Protein AF-A0A1S1MD60-F1 (afdb_monomer_lite)

InterPro domains:
  IPR003870 Domain of unknown function DUF222 [PF02720] (3-78)

Sequence (78 aa):
MTTQASPVELGGTSHADVLSGRLHVSKGAARCRIADADRLATRRAATGEVLAPVLPRTAAAFERGEIGGEHVRIVRQF

Radius of gyration: 13.96 Å; chains: 1; bounding box: 34×23×35 Å

pLDDT: mean 93.43, std 7.7, range [43.69, 98.38]

Organism: Mycobacteroides chelonae (NCBI:txid1774)

Secondary structure (DSSP, 8-state):
------TTTTTSSSHHHHHHHHHT--HHHHHHHHHHHHHHS-EE-TT--EE--SSHHHHHHHHTTSS-HHHHHHHTT-

Foldseek 3Di:
DDDDDAQVSLVHPHQLRSCCVVVVHDSVVSVLVVVLCQQQPWDADPVGDIHAGNPNVVNVCVVVVVDDSVVSVVVVVD

Structure (mmCIF, N/CA/C/O backbone):
data_AF-A0A1S1MD60-F1
#
_entry.id   AF-A0A1S1MD60-F1
#
loop_
_atom_site.group_PDB
_atom_site.id
_atom_site.type_symbol
_atom_site.label_atom_id
_atom_site.label_alt_id
_atom_site.label_comp_id
_atom_site.label_asym_id
_atom_site.label_entity_id
_atom_site.label_seq_id
_atom_site.pdbx_PDB_ins_code
_atom_site.Cartn_x
_atom_site.Cartn_y
_atom_site.Cartn_z
_atom_site.occupancy
_atom_site.B_iso_or_equiv
_atom_site.auth_seq_id
_atom_site.auth_comp_id
_atom_site.auth_asym_id
_atom_site.auth_atom_id
_atom_site.pdbx_PDB_model_num
ATOM 1 N N . MET A 1 1 ? -16.036 -8.284 9.124 1.00 43.69 1 MET A N 1
ATOM 2 C CA . MET A 1 1 ? -15.675 -7.133 9.984 1.00 43.69 1 MET A CA 1
ATOM 3 C C . MET A 1 1 ? -14.281 -6.665 9.595 1.00 43.69 1 MET A C 1
ATOM 5 O O . MET A 1 1 ? -13.364 -7.469 9.662 1.00 43.69 1 MET A O 1
ATOM 9 N N . THR A 1 2 ? -14.104 -5.423 9.139 1.00 60.53 2 THR A N 1
ATOM 10 C CA . THR A 1 2 ? -12.759 -4.843 8.974 1.00 60.53 2 THR A CA 1
ATOM 11 C C . THR A 1 2 ? -12.356 -4.226 10.306 1.00 60.53 2 THR A C 1
ATOM 13 O O . THR A 1 2 ? -12.867 -3.169 10.661 1.00 60.53 2 THR A O 1
ATOM 16 N N . THR A 1 3 ? -11.508 -4.912 11.070 1.00 77.12 3 THR A N 1
ATOM 17 C CA . THR A 1 3 ? -10.941 -4.357 12.307 1.00 77.12 3 THR A CA 1
ATOM 18 C C . THR A 1 3 ? -9.790 -3.410 11.963 1.00 77.12 3 THR A C 1
ATOM 20 O O . THR A 1 3 ? -9.076 -3.633 10.984 1.00 77.12 3 THR A O 1
ATOM 23 N N . GLN A 1 4 ? -9.632 -2.331 12.722 1.00 83.88 4 GLN A N 1
ATOM 24 C CA . GLN A 1 4 ? -8.479 -1.430 12.647 1.00 83.88 4 GLN A CA 1
ATOM 25 C C . GLN A 1 4 ? -7.701 -1.549 13.954 1.00 83.88 4 GLN A C 1
ATOM 27 O O . GLN A 1 4 ? -8.301 -1.791 14.997 1.00 83.88 4 GLN A O 1
ATOM 32 N N . ALA A 1 5 ? -6.381 -1.423 13.884 1.00 92.56 5 ALA A N 1
ATOM 33 C CA . ALA A 1 5 ? -5.507 -1.448 15.047 1.00 92.56 5 ALA A CA 1
ATOM 34 C C . ALA A 1 5 ? -4.343 -0.492 14.804 1.00 92.56 5 ALA A C 1
ATOM 36 O O . ALA A 1 5 ? -3.783 -0.449 13.705 1.00 92.56 5 ALA A O 1
ATOM 37 N N . SER A 1 6 ? -3.996 0.274 15.827 1.00 95.38 6 SER A N 1
ATOM 38 C CA . SER A 1 6 ? -2.833 1.149 15.818 1.00 95.38 6 SER A CA 1
ATOM 39 C C . SER A 1 6 ? -1.531 0.334 15.796 1.00 95.38 6 SER A C 1
ATOM 41 O O . SER A 1 6 ? -1.505 -0.828 16.211 1.00 95.38 6 SER A O 1
ATOM 43 N N . PRO A 1 7 ? -0.398 0.924 15.375 1.00 96.62 7 PRO A N 1
ATOM 44 C CA . PRO A 1 7 ? 0.887 0.233 15.407 1.00 96.62 7 PRO A CA 1
ATOM 45 C C . PRO A 1 7 ? 1.277 -0.262 16.801 1.00 96.62 7 PRO A C 1
ATOM 47 O O . PRO A 1 7 ? 1.843 -1.345 16.917 1.00 96.62 7 PRO A O 1
ATOM 50 N N . VAL A 1 8 ? 0.936 0.505 17.843 1.00 97.12 8 VAL A N 1
ATOM 51 C CA . VAL A 1 8 ? 1.265 0.193 19.240 1.00 97.12 8 VAL A CA 1
ATOM 52 C C . VAL A 1 8 ? 0.501 -1.039 19.716 1.00 97.12 8 VAL A C 1
ATOM 54 O O . VAL A 1 8 ? 1.115 -1.952 20.261 1.00 97.12 8 VAL A O 1
ATOM 57 N N . GLU A 1 9 ? -0.803 -1.126 19.433 1.00 96.81 9 GLU A N 1
ATOM 58 C CA . GLU A 1 9 ? -1.607 -2.331 19.710 1.00 96.81 9 GLU A CA 1
ATOM 59 C C . GLU A 1 9 ? -1.081 -3.560 18.954 1.00 96.81 9 GLU A C 1
ATOM 61 O O . GLU A 1 9 ? -1.236 -4.695 19.397 1.00 96.81 9 GLU A O 1
ATOM 66 N N . LEU A 1 10 ? -0.427 -3.336 17.813 1.00 95.81 10 LEU A N 1
ATOM 67 C CA . LEU A 1 10 ? 0.191 -4.376 16.994 1.00 95.81 10 LEU A CA 1
ATOM 68 C C . LEU A 1 10 ? 1.644 -4.699 17.386 1.00 95.81 10 LEU A C 1
ATOM 70 O O . LEU A 1 10 ? 2.244 -5.568 16.742 1.00 95.81 10 LEU A O 1
ATOM 74 N N . GLY A 1 11 ? 2.188 -4.043 18.418 1.00 95.88 11 GLY A N 1
ATOM 75 C CA . GLY A 1 11 ? 3.534 -4.276 18.951 1.00 95.88 11 GLY A CA 1
ATOM 76 C C . GLY A 1 11 ? 4.667 -3.602 18.171 1.00 95.88 11 GLY A C 1
ATOM 77 O O . GLY A 1 11 ? 5.800 -4.069 18.233 1.00 95.88 11 GLY A O 1
ATOM 78 N N . GLY A 1 12 ? 4.387 -2.539 17.412 1.00 96.44 12 GLY A N 1
ATOM 79 C CA . GLY A 1 12 ? 5.392 -1.814 16.633 1.00 96.44 12 GLY A CA 1
ATOM 80 C C . GLY A 1 12 ? 5.322 -0.299 16.793 1.00 96.44 12 GLY A C 1
ATOM 81 O O . GLY A 1 12 ? 4.351 0.274 17.282 1.00 96.44 12 GLY A O 1
ATOM 82 N N . THR A 1 13 ? 6.374 0.374 16.334 1.00 97.31 13 THR A N 1
ATOM 83 C CA . THR A 1 13 ? 6.499 1.842 16.444 1.00 97.31 13 THR A CA 1
ATOM 84 C C . THR A 1 13 ? 5.810 2.595 15.300 1.00 97.31 13 THR A C 1
ATOM 86 O O . THR A 1 13 ? 5.566 3.795 15.381 1.00 97.31 13 THR A O 1
ATOM 89 N N . SER A 1 14 ? 5.491 1.896 14.206 1.00 97.62 14 SER A N 1
ATOM 90 C CA . SER A 1 14 ? 4.753 2.418 13.050 1.00 97.62 14 SER A CA 1
ATOM 91 C C . SER A 1 14 ? 4.132 1.271 12.246 1.00 97.62 14 SER A C 1
ATOM 93 O O . SER A 1 14 ? 4.594 0.135 12.340 1.00 97.62 14 SER A O 1
ATOM 95 N N . HIS A 1 15 ? 3.129 1.542 11.403 1.00 96.88 15 HIS A N 1
ATOM 96 C CA . HIS A 1 15 ? 2.548 0.510 10.528 1.00 96.88 15 HIS A CA 1
ATOM 97 C C . HIS A 1 15 ? 3.609 -0.131 9.620 1.00 96.88 15 HIS A C 1
ATOM 99 O O . HIS A 1 15 ? 3.595 -1.336 9.397 1.00 96.88 15 HIS A O 1
ATOM 105 N N . ALA A 1 16 ? 4.576 0.659 9.140 1.00 98.06 16 ALA A N 1
ATOM 106 C CA . ALA A 1 16 ? 5.677 0.146 8.334 1.00 98.06 16 ALA A CA 1
ATOM 107 C C . ALA A 1 16 ? 6.615 -0.778 9.131 1.00 98.06 16 ALA A C 1
ATOM 109 O O . ALA A 1 16 ? 7.120 -1.742 8.570 1.00 98.06 16 ALA A O 1
ATOM 110 N N . ASP A 1 17 ? 6.839 -0.499 10.417 1.00 98.19 17 ASP A N 1
ATOM 111 C CA . ASP A 1 17 ? 7.623 -1.346 11.327 1.00 98.19 17 ASP A CA 1
ATOM 112 C C . ASP A 1 17 ? 6.921 -2.688 11.569 1.00 98.19 17 ASP A C 1
ATOM 114 O O . ASP A 1 17 ? 7.512 -3.745 11.356 1.00 98.19 17 ASP A O 1
ATOM 118 N N . VAL A 1 18 ? 5.618 -2.641 11.873 1.00 98.12 18 VAL A N 1
ATOM 119 C CA . VAL A 1 18 ? 4.769 -3.833 12.032 1.00 98.12 18 VAL A CA 1
ATOM 120 C C . VAL A 1 18 ? 4.782 -4.693 10.767 1.00 98.12 18 VAL A C 1
ATOM 122 O O . VAL A 1 18 ? 5.006 -5.901 10.837 1.00 98.12 18 VAL A O 1
ATOM 125 N N . LEU A 1 19 ? 4.560 -4.088 9.597 1.00 97.56 19 LEU A N 1
ATOM 126 C CA . LEU A 1 19 ? 4.552 -4.807 8.321 1.00 97.56 19 LEU A CA 1
ATOM 127 C C . LEU A 1 19 ? 5.935 -5.346 7.954 1.00 97.56 19 LEU A C 1
ATOM 129 O O . LEU A 1 19 ? 6.032 -6.457 7.443 1.00 97.56 19 LEU A O 1
ATOM 133 N N . SER A 1 20 ? 6.997 -4.585 8.219 1.00 98.38 20 SER A N 1
ATOM 134 C CA . SER A 1 20 ? 8.376 -5.016 7.979 1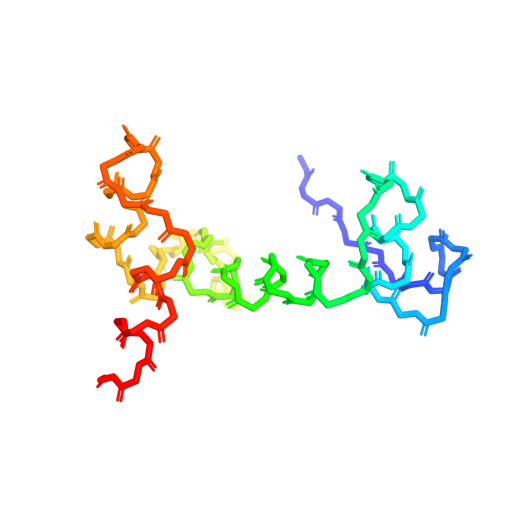.00 98.38 20 SER A CA 1
ATOM 135 C C . SER A 1 20 ? 8.705 -6.275 8.781 1.00 98.38 20 SER A C 1
ATOM 137 O O . SER A 1 20 ? 9.178 -7.246 8.192 1.00 98.38 20 SER A O 1
ATOM 139 N N . GLY A 1 21 ? 8.372 -6.294 10.077 1.00 97.88 21 GLY A N 1
ATOM 140 C CA . GLY A 1 21 ? 8.578 -7.458 10.940 1.00 97.88 21 GLY A CA 1
ATOM 141 C C . GLY A 1 21 ? 7.710 -8.659 10.557 1.00 97.88 21 GLY A C 1
ATOM 142 O O . GLY A 1 21 ? 8.214 -9.771 10.457 1.00 97.88 21 GLY A O 1
ATOM 143 N N . ARG A 1 22 ? 6.414 -8.454 10.286 1.00 96.81 22 ARG A N 1
ATOM 144 C CA . ARG A 1 22 ? 5.485 -9.563 9.988 1.00 96.81 22 ARG A CA 1
ATOM 145 C C . ARG A 1 22 ? 5.670 -10.165 8.597 1.00 96.81 22 ARG A C 1
ATOM 147 O O . ARG A 1 22 ? 5.489 -11.365 8.424 1.00 96.81 22 ARG A O 1
ATOM 154 N N . LEU A 1 23 ? 5.994 -9.338 7.604 1.00 96.81 23 LEU A N 1
ATOM 155 C CA . LEU A 1 23 ? 6.130 -9.768 6.209 1.00 96.81 23 LEU A CA 1
ATOM 156 C C . LEU A 1 23 ? 7.585 -10.027 5.801 1.00 96.81 23 LEU A C 1
ATOM 158 O O . LEU A 1 23 ? 7.818 -10.389 4.652 1.00 96.81 23 LEU A O 1
ATOM 162 N N . HIS A 1 24 ? 8.553 -9.830 6.703 1.00 97.75 24 HIS A N 1
ATOM 163 C CA . HIS A 1 24 ? 9.989 -9.963 6.428 1.00 97.75 24 HIS A CA 1
ATOM 164 C C . HIS A 1 24 ? 10.456 -9.131 5.218 1.00 97.75 24 HIS A C 1
ATOM 166 O O . HIS A 1 24 ? 11.239 -9.578 4.382 1.00 97.75 24 HIS A O 1
ATOM 172 N N . VAL A 1 25 ? 9.968 -7.893 5.116 1.00 97.19 25 VAL A N 1
ATOM 173 C CA . VAL A 1 25 ? 10.346 -6.940 4.057 1.00 97.19 25 VAL A CA 1
ATOM 174 C C . VAL A 1 25 ? 11.059 -5.734 4.649 1.00 97.19 25 VAL A C 1
ATOM 176 O O . VAL A 1 25 ? 10.909 -5.430 5.830 1.00 97.19 25 VAL A O 1
ATOM 179 N N . SER A 1 26 ? 11.800 -4.985 3.830 1.00 98.12 26 SER A N 1
ATOM 180 C CA . SER A 1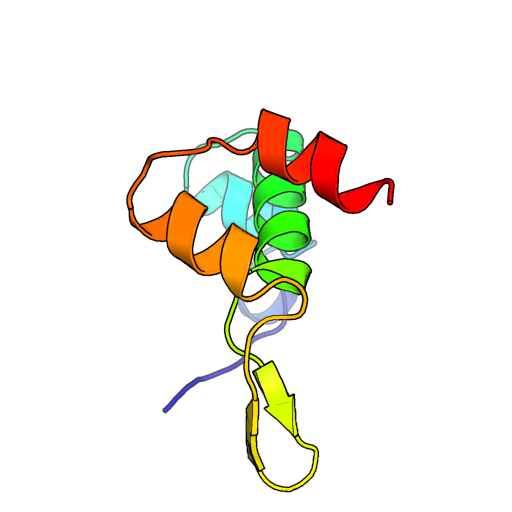 26 ? 12.388 -3.723 4.286 1.00 98.12 26 SER A CA 1
ATOM 181 C C . SER A 1 26 ? 11.303 -2.716 4.697 1.00 98.12 26 SER A C 1
ATOM 183 O O . SER A 1 26 ? 10.206 -2.686 4.129 1.00 98.12 26 SER A O 1
ATOM 185 N N . LYS A 1 27 ? 11.624 -1.814 5.634 1.00 97.38 27 LYS A N 1
ATOM 186 C CA . LYS A 1 27 ? 10.720 -0.710 6.014 1.00 97.38 27 LYS A CA 1
ATOM 187 C C . LYS A 1 27 ? 10.337 0.164 4.814 1.00 97.38 27 LYS A C 1
ATOM 189 O O . LYS A 1 27 ? 9.224 0.676 4.765 1.00 97.38 27 LYS 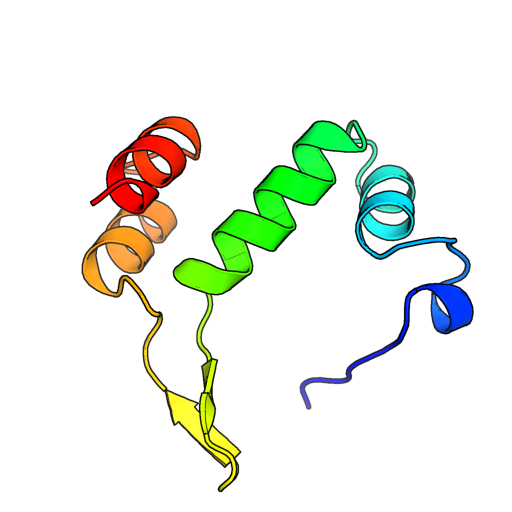A O 1
ATOM 194 N N . GLY A 1 28 ? 11.233 0.324 3.835 1.00 97.12 28 GLY A N 1
ATOM 195 C CA . GLY A 1 28 ? 10.935 1.015 2.576 1.00 97.12 28 GLY A CA 1
ATOM 196 C C . GLY A 1 28 ? 9.839 0.306 1.779 1.00 97.12 28 GLY A C 1
ATOM 197 O O . GLY A 1 28 ? 8.836 0.921 1.434 1.00 97.12 28 GLY A O 1
ATOM 198 N N . ALA A 1 29 ? 9.967 -1.008 1.586 1.00 95.62 29 ALA A N 1
ATOM 199 C CA . ALA A 1 29 ? 8.972 -1.804 0.873 1.00 95.62 29 ALA A CA 1
ATOM 200 C C . ALA A 1 29 ? 7.627 -1.891 1.621 1.00 95.62 29 ALA A C 1
ATOM 202 O O . ALA A 1 29 ? 6.574 -1.983 0.988 1.00 95.62 29 ALA A O 1
ATOM 203 N N . ALA A 1 30 ? 7.639 -1.850 2.956 1.00 97.44 30 ALA A N 1
ATOM 204 C CA . ALA A 1 30 ? 6.426 -1.736 3.763 1.00 97.44 30 ALA A CA 1
ATOM 205 C C . ALA A 1 30 ? 5.723 -0.382 3.558 1.00 97.44 30 ALA A C 1
ATOM 207 O O . ALA A 1 30 ? 4.511 -0.345 3.356 1.00 97.44 30 ALA A O 1
ATOM 208 N N . ARG A 1 31 ? 6.477 0.727 3.541 1.00 96.25 31 ARG A N 1
ATOM 209 C CA . ARG A 1 31 ? 5.925 2.063 3.250 1.00 96.25 31 ARG A CA 1
ATOM 210 C C . ARG A 1 31 ? 5.352 2.159 1.841 1.00 96.25 31 ARG A C 1
ATOM 212 O O . ARG A 1 31 ? 4.272 2.717 1.693 1.00 96.25 31 ARG A O 1
ATOM 219 N N . CYS A 1 32 ? 6.030 1.597 0.836 1.00 93.50 32 CYS A N 1
ATOM 220 C CA . CYS A 1 32 ? 5.498 1.563 -0.528 1.00 93.50 32 CYS A CA 1
ATOM 221 C C . CYS A 1 32 ? 4.138 0.860 -0.570 1.00 93.50 32 CYS A C 1
ATOM 223 O O . CYS A 1 32 ? 3.186 1.436 -1.074 1.00 93.50 32 CYS A O 1
ATOM 225 N N . ARG A 1 33 ? 4.007 -0.310 0.072 1.00 94.06 33 ARG A N 1
ATOM 226 C CA . ARG A 1 33 ? 2.726 -1.036 0.150 1.00 94.06 33 ARG A CA 1
ATOM 227 C C . ARG A 1 33 ? 1.611 -0.223 0.805 1.00 94.06 33 ARG A C 1
ATOM 229 O O . ARG A 1 33 ? 0.500 -0.226 0.291 1.00 94.06 33 ARG A O 1
ATOM 236 N N . ILE A 1 34 ? 1.897 0.472 1.911 1.00 94.50 34 ILE A N 1
ATOM 237 C CA . ILE A 1 34 ? 0.916 1.362 2.561 1.00 94.50 34 ILE A CA 1
ATOM 238 C C . ILE A 1 34 ? 0.488 2.463 1.584 1.00 94.50 34 ILE A C 1
ATOM 240 O O . ILE A 1 34 ? -0.698 2.667 1.354 1.00 94.50 34 ILE A O 1
ATOM 244 N N . ALA A 1 35 ? 1.458 3.125 0.959 1.00 93.06 35 ALA A N 1
ATOM 245 C CA . ALA A 1 35 ? 1.199 4.238 0.058 1.00 93.06 35 ALA A CA 1
ATOM 246 C C . ALA A 1 35 ? 0.464 3.814 -1.230 1.00 93.06 35 ALA A C 1
ATOM 248 O O . ALA A 1 35 ? -0.280 4.605 -1.810 1.00 93.06 35 ALA A O 1
ATOM 249 N N . ASP A 1 36 ? 0.679 2.582 -1.690 1.00 93.50 36 ASP A N 1
ATOM 250 C CA . ASP A 1 36 ? -0.054 2.001 -2.813 1.00 93.50 36 ASP A CA 1
ATOM 251 C C . ASP A 1 36 ? -1.483 1.641 -2.391 1.00 93.50 36 ASP A C 1
ATOM 253 O O . ASP A 1 36 ? -2.431 1.968 -3.105 1.00 93.50 36 ASP A O 1
ATOM 257 N N . ALA A 1 37 ? -1.666 1.063 -1.198 1.00 93.19 37 ALA A N 1
ATOM 258 C CA . ALA A 1 37 ? -2.988 0.766 -0.648 1.00 93.19 37 ALA A CA 1
ATOM 259 C C . ALA A 1 37 ? -3.859 2.027 -0.519 1.00 93.19 37 ALA A C 1
ATOM 261 O O . ALA A 1 37 ? -5.032 1.975 -0.879 1.00 93.19 37 ALA A O 1
ATOM 262 N N . ASP A 1 38 ? -3.293 3.177 -0.140 1.00 92.19 38 ASP A N 1
ATOM 263 C CA . ASP A 1 38 ? -4.030 4.453 -0.077 1.00 92.19 38 ASP A CA 1
ATOM 264 C C . ASP A 1 38 ? -4.694 4.844 -1.411 1.00 92.19 38 ASP A C 1
ATOM 266 O O . ASP A 1 38 ? -5.685 5.580 -1.440 1.00 92.19 38 ASP A O 1
ATOM 270 N N . ARG A 1 39 ? -4.144 4.380 -2.541 1.00 94.19 39 ARG A N 1
ATOM 271 C CA . ARG A 1 39 ? -4.628 4.719 -3.887 1.00 94.19 39 ARG A CA 1
ATOM 272 C C . ARG A 1 39 ? -5.412 3.594 -4.544 1.00 94.19 39 ARG A C 1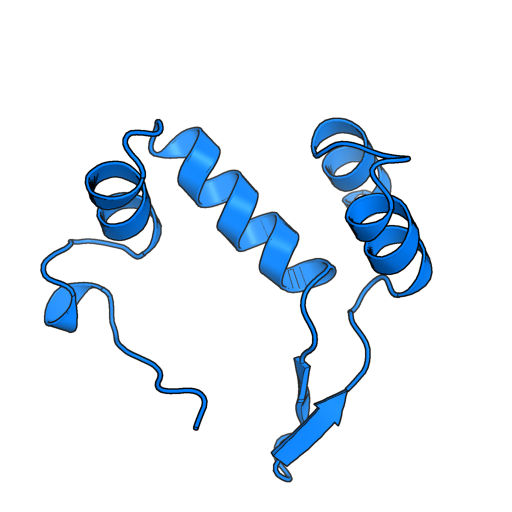
ATOM 274 O O . ARG A 1 39 ? -6.343 3.875 -5.304 1.00 94.19 39 ARG A O 1
ATOM 281 N N . LEU A 1 40 ? -5.018 2.354 -4.274 1.00 96.00 40 LEU A N 1
ATOM 282 C CA . LEU A 1 40 ? -5.508 1.170 -4.971 1.00 96.00 40 LEU A CA 1
ATOM 283 C C . LEU A 1 40 ? -6.534 0.374 -4.166 1.00 96.00 40 LEU A C 1
ATOM 285 O O . LEU A 1 40 ? -7.335 -0.337 -4.764 1.00 96.00 40 LEU A O 1
ATOM 289 N N . ALA A 1 41 ? -6.548 0.494 -2.837 1.00 93.44 41 ALA A N 1
ATOM 290 C CA . ALA A 1 41 ? -7.513 -0.223 -2.020 1.00 93.44 41 ALA A CA 1
ATOM 291 C C . ALA A 1 41 ? -8.901 0.426 -2.085 1.00 93.44 41 ALA A C 1
ATOM 293 O O . ALA A 1 41 ? -9.068 1.633 -2.287 1.00 93.44 41 ALA A O 1
ATOM 294 N N . THR A 1 42 ? -9.913 -0.406 -1.864 1.00 92.94 42 THR A N 1
ATOM 295 C CA . THR A 1 42 ? -11.291 0.037 -1.655 1.00 92.94 42 THR A CA 1
ATOM 296 C C . THR A 1 42 ? -11.379 0.931 -0.414 1.00 92.94 42 THR A C 1
ATOM 298 O O . THR A 1 42 ? -10.746 0.654 0.607 1.00 92.94 42 THR A O 1
ATOM 301 N N . ARG A 1 43 ? -12.178 1.998 -0.487 1.00 93.06 43 ARG A N 1
ATOM 302 C CA . ARG A 1 43 ? -12.309 3.005 0.577 1.00 93.06 43 ARG A CA 1
ATOM 303 C C . ARG A 1 43 ? -13.687 2.944 1.226 1.00 93.06 43 ARG A C 1
ATOM 305 O O . ARG A 1 43 ? -14.588 2.267 0.735 1.00 93.06 43 ARG A O 1
ATOM 312 N N . ARG A 1 44 ? -13.861 3.665 2.332 1.00 91.50 44 ARG A N 1
ATOM 313 C CA . ARG A 1 44 ? -15.159 3.827 2.994 1.00 91.50 44 ARG A 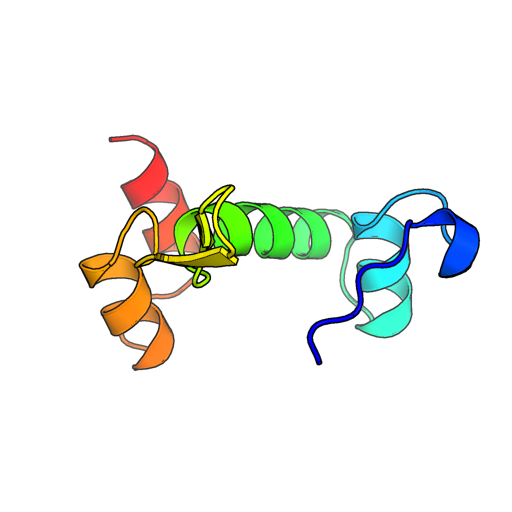CA 1
ATOM 314 C C . ARG A 1 44 ? -15.514 5.300 3.134 1.00 91.50 44 ARG A C 1
ATOM 316 O O . ARG A 1 44 ? -14.656 6.101 3.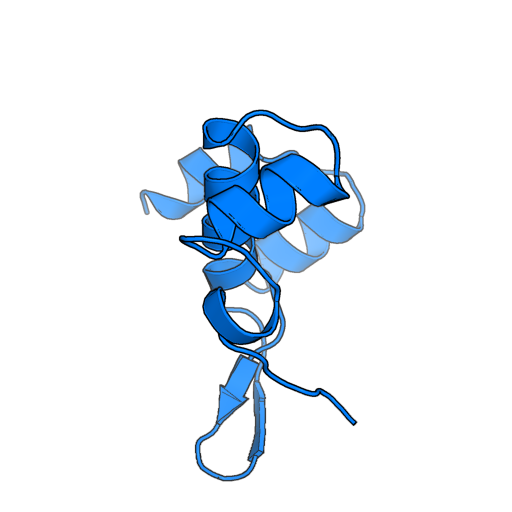502 1.00 91.50 44 ARG A O 1
ATOM 323 N N . ALA A 1 45 ? -16.762 5.642 2.837 1.00 91.12 45 ALA A N 1
ATOM 324 C CA . ALA A 1 45 ? -17.329 6.950 3.138 1.00 91.12 45 ALA A CA 1
ATOM 325 C C . ALA A 1 45 ? -17.531 7.114 4.654 1.00 91.12 45 ALA A C 1
ATOM 327 O O . ALA A 1 45 ? -17.582 6.127 5.389 1.00 91.12 45 ALA A O 1
ATOM 328 N N . ALA A 1 46 ? -17.730 8.351 5.117 1.00 89.62 46 ALA A N 1
ATOM 329 C CA . ALA A 1 46 ? -18.090 8.623 6.514 1.00 89.62 46 ALA A CA 1
ATOM 330 C C . ALA A 1 46 ? -19.400 7.924 6.933 1.00 89.62 46 ALA A C 1
ATOM 332 O O . ALA A 1 46 ? -19.562 7.554 8.091 1.00 89.62 46 ALA A O 1
ATOM 333 N N . THR A 1 47 ? -20.304 7.689 5.978 1.00 93.62 47 THR A N 1
ATOM 334 C CA . THR A 1 47 ? -21.558 6.938 6.156 1.00 93.62 47 THR A CA 1
ATOM 335 C C . THR A 1 47 ? -21.368 5.416 6.148 1.00 93.62 47 THR A C 1
ATOM 337 O O . THR A 1 47 ? -22.319 4.676 6.373 1.00 93.62 47 THR A O 1
ATOM 340 N N . GLY A 1 48 ? -20.150 4.923 5.898 1.00 90.12 48 GLY A N 1
ATOM 341 C CA . GLY A 1 48 ? -19.812 3.497 5.875 1.00 90.12 48 GLY A CA 1
ATOM 342 C C . GLY A 1 48 ? -19.920 2.823 4.503 1.00 90.12 48 GLY A C 1
ATOM 343 O O . GLY A 1 48 ? -19.457 1.684 4.355 1.00 90.12 48 GLY A O 1
ATOM 344 N N . GLU A 1 49 ? -20.462 3.519 3.501 1.00 93.19 49 GLU A N 1
ATOM 345 C CA . GLU A 1 49 ? -20.553 3.037 2.121 1.00 93.19 49 GLU A CA 1
ATOM 346 C C . GLU A 1 49 ? -19.181 2.700 1.545 1.00 93.19 49 GLU A C 1
ATOM 348 O O . GLU A 1 49 ? -18.182 3.379 1.797 1.00 93.19 49 GLU A O 1
ATOM 353 N N . VAL A 1 50 ? -19.140 1.632 0.756 1.00 92.69 50 VAL A N 1
ATOM 354 C CA . VAL A 1 50 ? -17.929 1.190 0.076 1.00 92.69 50 VAL A CA 1
ATOM 355 C C . VAL A 1 50 ? -17.712 2.062 -1.157 1.00 92.69 50 VAL A C 1
ATOM 357 O O . VAL A 1 50 ? -18.551 2.108 -2.051 1.00 92.69 50 VAL A O 1
ATOM 360 N N . LEU A 1 51 ? -16.571 2.741 -1.205 1.00 93.69 51 LEU A N 1
ATOM 361 C CA . LEU A 1 51 ? -16.173 3.608 -2.304 1.00 93.69 51 LEU A CA 1
ATOM 362 C C . LEU A 1 51 ? -15.088 2.940 -3.143 1.00 93.69 51 LEU A C 1
ATOM 364 O O . LEU A 1 51 ? -14.185 2.283 -2.616 1.00 93.69 51 LEU A O 1
ATOM 368 N N . ALA A 1 52 ? -15.134 3.186 -4.450 1.00 94.56 52 ALA A N 1
ATOM 369 C CA . ALA A 1 52 ? -14.090 2.749 -5.362 1.00 94.56 52 ALA A CA 1
ATOM 370 C C . ALA A 1 52 ? -12.699 3.283 -4.937 1.00 94.56 52 ALA A C 1
ATOM 372 O O . ALA A 1 52 ? -12.598 4.351 -4.299 1.00 94.56 52 ALA A O 1
ATOM 373 N N . PRO A 1 53 ? -11.615 2.580 -5.318 1.00 96.19 53 PRO A N 1
ATOM 374 C CA . PRO A 1 53 ? -10.254 3.083 -5.166 1.00 96.19 53 PRO A CA 1
ATOM 375 C C . PRO A 1 53 ? -10.087 4.491 -5.742 1.00 96.19 53 PRO A C 1
ATOM 377 O O . PRO A 1 53 ? -10.855 4.917 -6.606 1.00 96.19 53 PRO A O 1
ATOM 380 N N . VAL A 1 54 ? -9.070 5.222 -5.283 1.00 95.62 54 VAL A N 1
ATOM 381 C CA . VAL A 1 54 ? -8.743 6.549 -5.844 1.00 95.62 54 VAL A CA 1
ATOM 382 C C . VAL A 1 54 ? -8.425 6.428 -7.335 1.00 95.62 54 VAL A C 1
ATOM 384 O O . VAL A 1 54 ? -8.820 7.279 -8.124 1.00 95.62 54 VAL A O 1
ATOM 387 N N . LEU A 1 55 ? -7.734 5.350 -7.713 1.00 95.88 55 LEU A N 1
ATOM 388 C CA . LEU A 1 55 ? -7.342 5.053 -9.085 1.00 95.88 55 LEU A CA 1
ATOM 389 C C . LEU A 1 55 ? -7.988 3.733 -9.538 1.00 95.88 55 LEU A C 1
ATOM 391 O O . LEU A 1 55 ? -7.311 2.707 -9.571 1.00 95.88 55 LEU A O 1
ATOM 395 N N . PRO A 1 56 ? -9.288 3.713 -9.885 1.00 96.06 56 PRO A N 1
ATOM 396 C CA . PRO A 1 56 ? -10.026 2.465 -10.093 1.00 96.06 56 PRO A CA 1
ATOM 397 C C . PRO A 1 56 ? -9.499 1.639 -11.275 1.00 96.06 56 PRO A C 1
ATOM 399 O O . PRO A 1 56 ? -9.413 0.419 -11.184 1.00 96.06 56 PRO A O 1
ATOM 402 N N . ARG A 1 57 ? -9.078 2.287 -12.372 1.00 96.62 57 ARG A N 1
ATOM 403 C CA . ARG A 1 57 ? -8.481 1.580 -13.523 1.00 96.62 57 ARG A CA 1
ATOM 404 C C . ARG A 1 57 ? -7.110 0.997 -13.186 1.00 96.62 57 ARG A C 1
ATOM 406 O O . ARG A 1 57 ? -6.820 -0.135 -13.555 1.00 96.62 57 ARG A O 1
ATOM 413 N N . THR A 1 58 ? -6.285 1.760 -12.471 1.00 97.19 58 THR A N 1
ATOM 414 C CA . THR A 1 58 ? -4.955 1.326 -12.026 1.00 97.19 58 THR A CA 1
ATOM 415 C C . THR A 1 58 ? -5.064 0.184 -11.024 1.00 97.19 58 THR A C 1
ATOM 417 O O . THR A 1 58 ? -4.332 -0.787 -11.147 1.00 97.19 58 THR A O 1
ATOM 420 N N . ALA A 1 59 ? -6.012 0.256 -10.086 1.00 96.69 59 ALA A N 1
ATOM 421 C CA . ALA A 1 59 ? -6.295 -0.820 -9.142 1.00 96.69 59 ALA A CA 1
ATOM 422 C C . ALA A 1 59 ? -6.673 -2.110 -9.880 1.00 96.69 59 ALA A C 1
ATOM 424 O O . ALA A 1 59 ? -6.043 -3.138 -9.662 1.00 96.69 59 ALA A O 1
ATOM 425 N N . ALA A 1 60 ? -7.597 -2.029 -10.843 1.00 97.06 60 ALA A N 1
ATOM 426 C CA . ALA A 1 60 ? -8.004 -3.189 -11.631 1.00 97.06 60 ALA A CA 1
ATOM 427 C C . ALA A 1 60 ? -6.842 -3.798 -12.445 1.00 97.06 60 ALA A C 1
ATOM 429 O O . ALA A 1 60 ? -6.726 -5.016 -12.528 1.00 97.06 60 ALA A O 1
ATOM 430 N N . ALA A 1 61 ? -5.971 -2.978 -13.044 1.00 96.94 61 ALA A N 1
ATOM 431 C CA . ALA A 1 61 ? -4.788 -3.468 -13.761 1.00 96.94 61 ALA A CA 1
ATOM 432 C C . ALA A 1 61 ? -3.744 -4.095 -12.814 1.00 96.94 61 ALA A C 1
ATOM 434 O O . ALA A 1 61 ? -3.131 -5.108 -13.148 1.00 96.94 61 ALA A O 1
ATOM 435 N N . PHE A 1 62 ? -3.562 -3.518 -11.621 1.00 96.00 62 PHE A N 1
ATOM 436 C CA . PHE A 1 62 ? -2.656 -4.037 -10.595 1.00 96.00 62 PHE A CA 1
ATOM 437 C C . PHE A 1 62 ? -3.133 -5.393 -10.054 1.00 96.00 62 PHE A C 1
ATOM 439 O O . PHE A 1 62 ? -2.340 -6.323 -9.957 1.00 96.00 62 PHE A O 1
ATOM 446 N N . GLU A 1 63 ? -4.433 -5.543 -9.779 1.00 94.88 63 GLU A N 1
ATOM 447 C CA . GLU A 1 63 ? -5.043 -6.809 -9.335 1.00 94.88 63 GLU A CA 1
ATOM 448 C C . GLU A 1 63 ? -4.922 -7.924 -10.381 1.00 94.88 63 GLU A C 1
ATOM 450 O O . GLU A 1 63 ? -4.700 -9.080 -10.025 1.00 94.88 63 GLU A O 1
ATOM 455 N N . ARG A 1 64 ? -5.010 -7.583 -11.675 1.00 97.19 64 ARG A N 1
ATOM 456 C CA . ARG A 1 64 ? -4.770 -8.530 -12.779 1.00 97.19 64 ARG A CA 1
ATOM 457 C C . ARG A 1 64 ? -3.286 -8.847 -13.006 1.00 97.19 64 ARG A C 1
ATOM 459 O O . ARG A 1 64 ? -2.978 -9.710 -13.821 1.00 97.19 64 ARG A O 1
ATOM 466 N N . GLY A 1 65 ? -2.370 -8.166 -12.314 1.00 96.00 65 GLY A N 1
ATOM 467 C CA . GLY A 1 65 ? -0.924 -8.341 -12.478 1.00 96.00 65 GLY A CA 1
ATOM 468 C C . GLY A 1 65 ? -0.348 -7.718 -13.754 1.00 96.00 65 GLY A C 1
ATOM 469 O O . GLY A 1 65 ? 0.805 -7.975 -14.088 1.00 96.00 65 GLY A O 1
ATOM 470 N N . GLU A 1 66 ? -1.115 -6.886 -14.463 1.00 97.88 66 GLU A N 1
ATOM 471 C CA . GLU A 1 66 ? -0.668 -6.209 -15.690 1.00 97.88 66 GLU A CA 1
ATOM 472 C C . GLU A 1 66 ? 0.352 -5.104 -15.395 1.00 97.88 66 GLU A C 1
ATOM 474 O O . GLU A 1 66 ? 1.187 -4.774 -16.235 1.00 97.88 66 GLU A O 1
ATOM 479 N N . ILE A 1 67 ? 0.290 -4.529 -14.190 1.00 95.94 67 ILE A N 1
ATOM 480 C CA . ILE A 1 67 ? 1.199 -3.481 -13.735 1.00 95.94 67 ILE A CA 1
ATOM 481 C C . ILE A 1 67 ? 1.715 -3.767 -12.320 1.00 95.94 67 ILE A C 1
ATOM 483 O O . ILE A 1 67 ? 0.963 -4.134 -11.424 1.00 95.94 67 ILE A O 1
ATOM 487 N N . GLY A 1 68 ? 3.018 -3.568 -12.109 1.00 92.19 68 GLY A N 1
ATOM 488 C CA . GLY A 1 68 ? 3.654 -3.605 -10.786 1.00 92.19 68 GLY A CA 1
ATOM 489 C C . GLY A 1 68 ? 3.739 -2.243 -10.080 1.00 92.19 68 GLY A C 1
ATOM 490 O O . GLY A 1 68 ? 3.356 -1.208 -10.626 1.00 92.19 68 GLY A O 1
ATOM 491 N N . GLY A 1 69 ? 4.317 -2.239 -8.874 1.00 90.12 69 GLY A N 1
ATOM 492 C CA . GLY A 1 69 ? 4.422 -1.047 -8.017 1.00 90.12 69 GLY A CA 1
ATOM 493 C C . GLY A 1 69 ? 5.176 0.135 -8.639 1.00 90.12 69 GLY A C 1
ATOM 494 O O . GLY A 1 69 ? 4.852 1.284 -8.358 1.00 90.12 69 GLY A O 1
ATOM 495 N N . GLU A 1 70 ? 6.125 -0.113 -9.545 1.00 92.19 70 GLU A N 1
ATOM 496 C CA . GLU A 1 70 ? 6.830 0.972 -10.240 1.00 92.19 70 GLU A CA 1
ATOM 497 C C . GLU A 1 70 ? 5.898 1.776 -11.162 1.00 92.19 70 GLU A C 1
ATOM 499 O O . GLU A 1 70 ? 5.910 3.006 -11.142 1.00 92.19 70 GLU A O 1
ATOM 504 N N . HIS A 1 71 ? 5.005 1.104 -11.897 1.00 94.62 71 HIS A N 1
ATOM 505 C CA . HIS A 1 71 ? 3.988 1.787 -12.700 1.00 94.62 71 HIS A CA 1
ATOM 506 C C . HIS A 1 71 ? 3.034 2.588 -11.813 1.00 94.62 71 HIS A C 1
ATOM 508 O O . HIS A 1 71 ? 2.712 3.730 -12.128 1.00 94.62 71 HIS A O 1
ATOM 514 N N . VAL A 1 72 ? 2.619 2.022 -10.674 1.00 93.44 72 VAL A N 1
ATOM 515 C CA . VAL A 1 72 ? 1.761 2.709 -9.696 1.00 93.44 72 VAL A CA 1
ATOM 516 C C . VAL A 1 72 ? 2.438 3.988 -9.197 1.00 93.44 72 VAL A C 1
ATOM 518 O O . VAL A 1 72 ? 1.801 5.039 -9.136 1.00 93.44 72 VAL A O 1
ATOM 521 N N . ARG A 1 73 ? 3.743 3.938 -8.907 1.00 91.88 73 ARG A N 1
ATOM 522 C CA . ARG A 1 73 ? 4.537 5.097 -8.476 1.00 91.88 73 ARG A CA 1
ATOM 523 C C . ARG A 1 73 ? 4.585 6.211 -9.524 1.00 91.88 73 ARG A C 1
ATOM 525 O O . ARG A 1 73 ? 4.586 7.382 -9.148 1.00 91.88 73 ARG A O 1
ATOM 532 N N . ILE A 1 74 ? 4.627 5.864 -10.809 1.00 94.44 74 ILE A N 1
ATOM 533 C CA . ILE A 1 74 ? 4.579 6.827 -11.919 1.00 94.44 74 ILE A CA 1
ATOM 534 C C . ILE A 1 74 ? 3.171 7.408 -12.064 1.00 94.44 74 ILE A C 1
ATOM 536 O O . ILE A 1 74 ? 3.017 8.624 -12.080 1.00 94.44 74 ILE A O 1
ATOM 540 N N . VAL A 1 75 ? 2.136 6.563 -12.091 1.00 94.38 75 VAL A N 1
ATOM 541 C CA . VAL A 1 75 ? 0.737 7.005 -12.235 1.00 94.38 75 VAL A CA 1
ATOM 542 C C . VAL A 1 75 ? 0.340 7.986 -11.132 1.00 94.38 75 VAL A C 1
ATOM 544 O O . VAL A 1 75 ? -0.377 8.941 -11.393 1.00 94.38 75 VAL A O 1
ATOM 547 N N . ARG A 1 76 ? 0.841 7.793 -9.908 1.00 89.19 76 ARG A N 1
ATOM 548 C CA . ARG A 1 76 ? 0.571 8.671 -8.758 1.00 89.19 76 ARG A CA 1
ATOM 549 C C . ARG A 1 76 ? 1.144 10.090 -8.874 1.00 89.19 76 ARG A C 1
ATOM 551 O O . ARG A 1 76 ? 0.858 10.896 -7.991 1.00 89.19 76 ARG A O 1
ATOM 558 N N . GLN A 1 77 ? 1.987 10.368 -9.867 1.00 89.25 77 GLN A N 1
ATOM 559 C CA . GLN A 1 77 ? 2.584 11.693 -10.090 1.00 89.25 77 GLN A CA 1
ATOM 560 C C . GLN A 1 77 ? 1.716 12.601 -10.971 1.00 89.25 77 GLN A C 1
ATOM 562 O O . GLN A 1 77 ? 2.022 13.787 -11.079 1.00 89.25 77 GLN A O 1
ATOM 567 N N . PHE A 1 78 ? 0.658 12.057 -11.577 1.00 83.75 78 PHE A N 1
ATOM 568 C CA . PHE A 1 78 ? -0.335 12.779 -12.372 1.00 83.75 78 PHE A CA 1
ATOM 569 C C . PHE A 1 78 ? -1.649 12.907 -11.592 1.00 83.75 78 PHE A C 1
ATOM 571 O O . PHE A 1 78 ? -2.348 13.920 -11.806 1.00 83.75 78 PHE A O 1
#